Protein AF-A0A7J6APD3-F1 (afdb_monomer_lite)

Radius of gyration: 34.62 Å; chains: 1; bounding box: 86×40×89 Å

Secondary structure (DSSP, 8-state):
--HHHHHHHHHHHHHHHHHHHHHHHHHHHHTTS-----------------------------------------TT-HHHHHHHHHHTTT--HHHHHHHHHHHHHHHHHHHHHHHHHHHHHHTT-PBSEEEEEEEEGGGGTSS-----EEE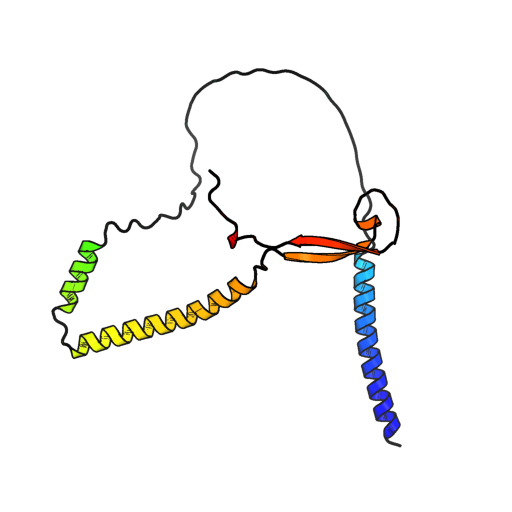EEEEESB--TT-----

Organism: Ameiurus melas (NCBI:txid219545)

pLDDT: mean 71.48, std 23.52, range [25.2, 98.0]

Sequence (167 aa):
MKLWKCVAIVLMLCGAALSVFLSRILLSYKAHVLPHFEQSSSLLTSSASASAASMSSNISSSGTRGKLRRVRSANGDNSAISDFMHLFQSFTEGELKQVIRTLVQRKARRDAKLGKRTKRAKKGTKPCSLTDKEVTVSQLGLGYVSDEVILFRYCSGKCVASRRNYD

Foldseek 3Di:
DCVVVVVVVVVVVVVVVVVVVVVVVVVVVVVVPDDDDDDDDDDDDDDDDDDDDDDDDDDDDDDDDDPPPPPPPPPPCPVVVVVVVVVCVPDDPVVVVVVVVVVVVVVVVVVVVVVVVVVVVVVPFDAWDKDWDWDAPVVVVPPDDGRDIDTDIDIDTDHPVPDDDDD

Structure (mmCIF, N/CA/C/O backbone):
data_AF-A0A7J6APD3-F1
#
_entry.id   AF-A0A7J6APD3-F1
#
loop_
_atom_site.group_PDB
_atom_site.id
_atom_site.type_symbol
_atom_site.label_atom_id
_atom_site.label_alt_id
_atom_site.label_comp_id
_atom_site.label_asym_id
_atom_site.label_entity_id
_atom_site.label_seq_id
_atom_site.pdbx_PDB_ins_code
_atom_site.Cartn_x
_atom_site.Cartn_y
_atom_site.Cartn_z
_atom_site.occupancy
_atom_site.B_iso_or_equiv
_atom_site.auth_seq_id
_atom_site.auth_comp_id
_atom_site.auth_asym_id
_atom_site.auth_atom_id
_atom_site.pdbx_PDB_model_num
ATOM 1 N N . MET A 1 1 ? -42.560 2.051 -34.860 1.00 57.78 1 MET A N 1
ATOM 2 C CA . MET A 1 1 ? -42.006 3.431 -34.852 1.00 57.78 1 MET A CA 1
ATOM 3 C C . MET A 1 1 ? -41.406 3.904 -33.509 1.00 57.78 1 MET A C 1
ATOM 5 O O . MET A 1 1 ? -41.067 5.074 -33.395 1.00 57.78 1 MET A O 1
ATOM 9 N N . LYS A 1 2 ? -41.223 3.048 -32.484 1.00 67.56 2 LYS A N 1
ATOM 10 C CA . LYS A 1 2 ? -40.736 3.483 -31.148 1.00 67.56 2 LYS A CA 1
ATOM 11 C C . LYS A 1 2 ? -39.320 2.999 -30.786 1.00 67.56 2 LYS A C 1
ATOM 13 O O . LYS A 1 2 ? -38.715 3.557 -29.882 1.00 67.56 2 LYS A O 1
ATOM 18 N N . LEU A 1 3 ? -38.770 2.035 -31.530 1.00 71.94 3 LEU A N 1
ATOM 19 C CA . LEU A 1 3 ? -37.450 1.441 -31.263 1.00 71.94 3 LEU A CA 1
ATOM 20 C C . LEU A 1 3 ? -36.288 2.399 -31.556 1.00 71.94 3 LEU A C 1
ATOM 22 O O . LEU A 1 3 ? -35.300 2.406 -30.828 1.00 71.94 3 LEU A O 1
ATOM 26 N N . TRP A 1 4 ? -36.425 3.268 -32.561 1.00 82.38 4 TRP A N 1
ATOM 27 C CA . TRP A 1 4 ? -35.337 4.177 -32.932 1.00 82.38 4 TRP A CA 1
ATOM 28 C C . TRP A 1 4 ? -35.067 5.255 -31.870 1.00 82.38 4 TRP A C 1
ATOM 30 O O . TRP A 1 4 ? -33.935 5.699 -31.717 1.00 82.38 4 TRP A O 1
ATOM 40 N N . LYS A 1 5 ? -36.075 5.598 -31.054 1.00 83.56 5 LYS A N 1
ATOM 41 C CA . LYS A 1 5 ? -35.917 6.503 -29.903 1.00 83.56 5 LYS A CA 1
ATOM 42 C C . LYS A 1 5 ? -35.054 5.873 -28.810 1.00 83.56 5 LYS A C 1
ATOM 44 O O . LYS A 1 5 ? -34.180 6.541 -28.271 1.00 83.56 5 LYS A O 1
ATOM 49 N N . CYS A 1 6 ? -35.247 4.584 -28.528 1.00 80.00 6 CYS A N 1
ATOM 50 C CA . CYS A 1 6 ? -34.413 3.852 -27.574 1.00 80.00 6 CYS A CA 1
ATOM 51 C C . CYS A 1 6 ? -32.964 3.756 -28.066 1.00 80.00 6 CYS A C 1
ATOM 53 O O . CYS A 1 6 ? -32.042 4.019 -27.302 1.00 80.00 6 CYS A O 1
ATOM 55 N N . VAL A 1 7 ? -32.767 3.464 -29.355 1.00 88.75 7 VAL A N 1
ATOM 56 C CA . VAL A 1 7 ? -31.429 3.412 -29.964 1.00 88.75 7 VAL A CA 1
ATOM 57 C C . VAL A 1 7 ? -30.742 4.782 -29.913 1.00 88.75 7 VAL A C 1
ATOM 59 O O . VAL A 1 7 ? -29.579 4.860 -29.530 1.00 88.75 7 VAL A O 1
ATOM 62 N N . ALA A 1 8 ? -31.461 5.871 -30.203 1.00 89.94 8 ALA A N 1
ATOM 63 C CA . ALA A 1 8 ? -30.913 7.225 -30.126 1.00 89.94 8 ALA A CA 1
ATOM 64 C C . ALA A 1 8 ? -30.489 7.614 -28.698 1.00 89.94 8 ALA A C 1
ATOM 66 O O . ALA A 1 8 ? -29.422 8.196 -28.512 1.00 89.94 8 ALA A O 1
ATOM 67 N N . ILE A 1 9 ? -31.280 7.251 -27.681 1.00 89.06 9 ILE A N 1
ATOM 68 C CA . ILE A 1 9 ? -30.955 7.529 -26.272 1.00 89.06 9 ILE A CA 1
ATOM 69 C C . ILE A 1 9 ? -29.708 6.748 -25.832 1.00 89.06 9 ILE A C 1
ATOM 71 O O . ILE A 1 9 ? -28.829 7.311 -25.182 1.00 89.06 9 ILE A O 1
ATOM 75 N N . VAL A 1 10 ? -29.597 5.472 -26.218 1.00 91.94 10 VAL A N 1
ATOM 76 C CA . VAL A 1 10 ? -28.434 4.635 -25.880 1.00 91.94 10 VAL A CA 1
ATOM 77 C C . VAL A 1 10 ? -27.166 5.140 -26.570 1.00 91.94 10 VAL A C 1
ATOM 79 O O . VAL A 1 10 ? -26.124 5.234 -25.924 1.00 91.94 10 VAL A O 1
ATOM 82 N N . LEU A 1 11 ? -27.244 5.527 -27.847 1.00 90.12 11 LEU A N 1
ATOM 83 C CA . LEU A 1 11 ? -26.103 6.093 -28.573 1.00 90.12 11 LEU A CA 1
ATOM 84 C C . LEU A 1 11 ? -25.654 7.436 -27.984 1.00 90.12 11 LEU A C 1
ATOM 86 O O . LEU A 1 11 ? -24.455 7.653 -27.831 1.00 90.12 11 LEU A O 1
ATOM 90 N N . MET A 1 12 ? -26.592 8.298 -27.582 1.00 93.62 12 MET A N 1
ATOM 91 C CA . MET A 1 12 ? -26.277 9.564 -26.909 1.00 93.62 12 MET A CA 1
ATOM 92 C C . MET A 1 12 ? -25.593 9.351 -25.551 1.00 93.62 12 MET A C 1
ATOM 94 O O . MET A 1 12 ? -24.587 9.998 -25.261 1.00 93.62 12 MET A O 1
ATOM 98 N N . LEU A 1 13 ? -26.087 8.414 -24.733 1.00 93.19 13 LEU A N 1
ATOM 99 C CA . LEU A 1 13 ? -25.477 8.068 -23.441 1.00 93.19 13 LEU A CA 1
ATOM 100 C C . LEU A 1 13 ? -24.081 7.455 -23.610 1.00 93.19 13 LEU A C 1
ATOM 102 O O . LEU A 1 13 ? -23.155 7.818 -22.884 1.00 93.19 13 LEU A O 1
ATOM 106 N N . CYS A 1 14 ? -23.918 6.562 -24.586 1.00 91.81 14 CYS A N 1
ATOM 107 C CA . CYS A 1 14 ? -22.633 5.947 -24.903 1.00 91.81 14 CYS A CA 1
ATOM 108 C C . CYS A 1 14 ? -21.621 6.994 -25.398 1.00 91.81 14 CYS A C 1
ATOM 110 O O . CYS A 1 14 ? -20.497 7.051 -24.903 1.00 91.81 14 CYS A O 1
ATOM 112 N N . GLY A 1 15 ? -22.040 7.892 -26.295 1.00 91.31 15 GLY A N 1
ATOM 113 C CA . GLY A 1 15 ? -21.208 8.988 -26.791 1.00 91.31 15 GLY A CA 1
ATOM 114 C C . GLY A 1 15 ? -20.752 9.943 -25.685 1.00 91.31 15 GLY A C 1
ATOM 115 O O . GLY A 1 15 ? -19.579 10.312 -25.643 1.00 91.31 15 GLY A O 1
ATOM 116 N N . ALA A 1 16 ? -21.635 10.292 -24.744 1.00 92.12 16 ALA A N 1
ATOM 117 C CA . ALA A 1 16 ? -21.286 11.132 -23.597 1.00 92.12 16 ALA A CA 1
ATOM 118 C C . ALA A 1 16 ? -20.312 10.439 -22.625 1.00 92.12 16 ALA A C 1
ATOM 120 O O . ALA A 1 16 ? -19.397 11.072 -22.100 1.00 92.12 16 ALA A O 1
ATOM 121 N N . ALA A 1 17 ? -20.466 9.133 -22.396 1.00 91.19 17 ALA A N 1
ATOM 122 C CA . ALA A 1 17 ? -19.538 8.376 -21.559 1.00 91.19 17 ALA A CA 1
ATOM 123 C C . ALA A 1 17 ? -18.145 8.283 -22.205 1.00 91.19 17 ALA A C 1
ATOM 125 O O . ALA A 1 17 ? -17.136 8.524 -21.540 1.00 91.19 17 ALA A O 1
ATOM 126 N N . LEU A 1 18 ? -18.091 7.998 -23.510 1.00 89.69 18 LEU A N 1
ATOM 127 C CA . LEU A 1 18 ? -16.847 7.921 -24.273 1.00 89.69 18 LEU A CA 1
ATOM 128 C C . LEU A 1 18 ? -16.153 9.282 -24.379 1.00 89.69 18 LEU A C 1
ATOM 130 O O . LEU A 1 18 ? -14.935 9.338 -24.239 1.00 89.69 18 LEU A O 1
ATOM 134 N N . SER A 1 19 ? -16.888 10.384 -24.550 1.00 86.75 19 SER A N 1
ATOM 135 C CA . SER A 1 19 ? -16.293 11.726 -24.602 1.00 86.75 19 SER A CA 1
ATOM 136 C C . SER A 1 19 ? -15.666 12.133 -23.267 1.00 86.75 19 SER A C 1
ATOM 138 O O . SER A 1 19 ? -14.574 12.703 -23.256 1.00 86.75 19 SER A O 1
ATOM 140 N N . VAL A 1 20 ? -16.283 11.780 -22.134 1.00 84.62 20 VAL A N 1
ATOM 141 C CA . VAL A 1 20 ? -15.702 11.997 -20.799 1.00 84.62 20 VAL A CA 1
ATOM 142 C C . VAL A 1 20 ? -14.476 11.110 -20.591 1.00 84.62 20 VAL A C 1
ATOM 144 O O . VAL A 1 20 ? -13.472 11.574 -20.047 1.00 84.62 20 VAL A O 1
ATOM 147 N N . PHE A 1 21 ? -14.531 9.854 -21.035 1.00 85.12 21 PHE A N 1
ATOM 148 C CA . PHE A 1 21 ? -13.414 8.918 -20.918 1.00 85.12 21 PHE A CA 1
ATOM 149 C C . PHE A 1 21 ? -12.210 9.384 -21.748 1.00 85.12 21 PHE A C 1
ATOM 151 O O . PHE A 1 21 ? -11.105 9.510 -21.221 1.00 85.12 21 PHE A O 1
ATOM 158 N N . LEU A 1 22 ? -12.444 9.758 -23.009 1.00 81.94 22 LEU A N 1
ATOM 159 C CA . LEU A 1 22 ? -11.433 10.321 -23.899 1.00 81.94 22 LEU A CA 1
ATOM 160 C C . LEU A 1 22 ? -10.905 11.652 -23.372 1.00 81.94 22 LEU A C 1
ATOM 162 O O . LEU A 1 22 ? -9.698 11.826 -23.350 1.00 81.94 22 LEU A O 1
ATOM 166 N N . SER A 1 23 ? -11.748 12.551 -22.855 1.00 80.56 23 SER A N 1
ATOM 167 C CA . SER A 1 23 ? -11.284 13.816 -22.261 1.00 80.56 23 SER A CA 1
ATOM 168 C C . SER A 1 23 ? -10.386 13.598 -21.044 1.00 80.56 23 SER A C 1
ATOM 170 O O . SER A 1 23 ? -9.459 14.372 -20.827 1.00 80.56 23 SER A O 1
ATOM 172 N N . ARG A 1 24 ? -10.614 12.546 -20.247 1.00 75.12 24 ARG A N 1
ATOM 173 C CA . ARG A 1 24 ? -9.740 12.205 -19.112 1.00 75.12 24 ARG A CA 1
ATOM 174 C C . ARG A 1 24 ? -8.409 11.618 -19.562 1.00 75.12 24 ARG A C 1
ATOM 176 O O . ARG A 1 24 ? -7.383 12.000 -19.013 1.00 75.12 24 ARG A O 1
ATOM 183 N N . ILE A 1 25 ? -8.416 10.752 -20.573 1.00 76.25 25 ILE A N 1
ATOM 184 C CA . ILE A 1 25 ? -7.185 10.234 -21.188 1.00 76.25 25 ILE A CA 1
ATOM 185 C C . ILE A 1 25 ? -6.407 11.386 -21.845 1.00 76.25 25 ILE A C 1
ATOM 187 O O . ILE A 1 25 ? -5.194 11.488 -21.668 1.00 76.25 25 ILE A O 1
ATOM 191 N N . LEU A 1 26 ? -7.114 12.303 -22.517 1.00 66.25 26 LEU A N 1
ATOM 192 C CA . LEU A 1 26 ? -6.565 13.494 -23.165 1.00 66.25 26 LEU A CA 1
ATOM 193 C C . LEU A 1 26 ? -6.026 14.500 -22.094 1.00 66.25 26 LEU A C 1
ATOM 195 O O . LEU A 1 26 ? -4.978 15.124 -22.215 1.00 66.25 26 LEU A O 1
ATOM 199 N N . LEU A 1 27 ? -6.650 14.631 -20.929 1.00 57.25 27 LEU A N 1
ATOM 200 C CA . LEU A 1 27 ? -6.056 15.454 -19.867 1.00 57.25 27 LEU A CA 1
ATOM 201 C C . LEU A 1 27 ? -4.825 14.777 -19.227 1.00 57.25 27 LEU A C 1
ATOM 203 O O . LEU A 1 27 ? -3.873 15.459 -18.848 1.00 57.25 27 LEU A O 1
ATOM 207 N N . SER A 1 28 ? -4.809 13.441 -19.166 1.00 55.94 28 SER A N 1
ATOM 208 C CA . SER A 1 28 ? -3.683 12.658 -18.647 1.00 55.94 28 SER A CA 1
ATOM 209 C C . SER A 1 28 ? -2.459 12.643 -19.568 1.00 55.94 28 SER A C 1
ATOM 211 O O . SER A 1 28 ? -1.357 12.791 -19.049 1.00 55.94 28 SER A O 1
ATOM 213 N N . TYR A 1 29 ? -2.591 12.531 -20.900 1.00 53.09 29 TYR A N 1
ATOM 214 C CA . TYR A 1 29 ? -1.403 12.607 -21.781 1.00 53.09 29 TYR A CA 1
ATOM 215 C C . TYR A 1 29 ? -0.790 14.014 -21.794 1.00 53.09 29 TYR A C 1
ATOM 217 O O . TYR A 1 29 ? 0.430 14.145 -21.855 1.00 53.09 29 TYR A O 1
ATOM 225 N N . LYS A 1 30 ? -1.603 15.076 -21.669 1.00 47.28 30 LYS A N 1
ATOM 226 C CA . LYS A 1 30 ? -1.106 16.461 -21.671 1.00 47.28 30 LYS A CA 1
ATOM 227 C C . LYS A 1 30 ? -0.348 16.821 -20.385 1.00 47.28 30 LYS A C 1
ATOM 229 O O . LYS A 1 30 ? 0.511 17.693 -20.416 1.00 47.28 30 LYS A O 1
ATOM 234 N N . ALA A 1 31 ? -0.604 16.111 -19.283 1.00 48.03 31 ALA A N 1
ATOM 235 C CA . ALA A 1 31 ? 0.184 16.208 -18.052 1.00 48.03 31 ALA A CA 1
ATOM 236 C C . ALA A 1 31 ? 1.539 15.470 -18.124 1.00 48.03 31 ALA A C 1
ATOM 238 O O . ALA A 1 31 ? 2.387 15.682 -17.262 1.00 48.03 31 ALA A O 1
ATOM 239 N N . HIS A 1 32 ? 1.760 14.630 -19.143 1.00 44.44 32 HIS A N 1
ATOM 240 C CA . HIS A 1 32 ? 3.011 13.893 -19.349 1.00 44.44 32 HIS A CA 1
ATOM 241 C C . HIS A 1 32 ? 3.960 14.535 -20.380 1.00 44.44 32 HIS A C 1
ATOM 243 O O . HIS A 1 32 ? 5.055 14.017 -20.581 1.00 44.44 32 HIS A O 1
ATOM 249 N N . VAL A 1 33 ? 3.600 15.678 -20.983 1.00 41.25 33 VAL A N 1
ATOM 250 C CA . VAL A 1 33 ? 4.459 16.429 -21.921 1.00 41.25 33 VAL A CA 1
ATOM 251 C C . VAL A 1 33 ? 4.686 17.859 -21.416 1.00 41.25 33 VAL A C 1
ATOM 253 O O . VAL A 1 33 ? 4.187 18.823 -21.985 1.00 41.25 33 VAL A O 1
ATOM 256 N N . LEU A 1 34 ? 5.419 17.991 -20.308 1.00 41.62 34 LEU A N 1
ATOM 257 C CA . LEU A 1 34 ? 6.341 19.106 -20.051 1.00 41.62 34 LEU A CA 1
ATOM 258 C C . LEU A 1 34 ? 7.237 18.709 -18.868 1.00 41.62 34 LEU A C 1
ATOM 260 O O . LEU A 1 34 ? 6.745 18.568 -17.746 1.00 41.62 34 LEU A O 1
ATOM 264 N N . PRO A 1 35 ? 8.532 18.463 -19.106 1.00 42.84 35 PRO A N 1
ATOM 265 C CA . PRO A 1 35 ? 9.495 19.420 -18.561 1.00 42.84 35 PRO A CA 1
ATOM 266 C C . PRO A 1 35 ? 10.759 19.539 -19.425 1.00 42.84 35 PRO A C 1
ATOM 268 O O . PRO A 1 35 ? 11.442 18.544 -19.643 1.00 42.84 35 PRO A O 1
ATOM 271 N N . HIS A 1 36 ? 11.141 20.749 -19.840 1.00 30.78 36 HIS A N 1
ATOM 272 C CA . HIS A 1 36 ? 12.562 21.051 -20.032 1.00 30.78 36 HIS A CA 1
ATOM 273 C C . HIS A 1 36 ? 12.850 22.556 -20.114 1.00 30.78 36 HIS A C 1
ATOM 275 O O . HIS A 1 36 ? 12.102 23.285 -20.759 1.00 30.78 36 HIS A O 1
ATOM 281 N N . PHE A 1 37 ? 14.003 22.923 -19.539 1.00 28.80 37 PHE A N 1
ATOM 282 C CA . PHE A 1 37 ? 14.739 24.195 -19.619 1.00 28.80 37 PHE A CA 1
ATOM 283 C C . PHE A 1 37 ? 14.211 25.359 -18.766 1.00 28.80 37 PHE A C 1
ATOM 285 O O . PHE A 1 37 ? 13.049 25.728 -18.834 1.00 28.80 37 PHE A O 1
ATOM 292 N N . GLU A 1 38 ? 15.010 25.924 -17.858 1.00 25.20 38 GLU A N 1
ATOM 293 C CA . GLU A 1 38 ? 16.311 26.554 -18.140 1.00 25.20 38 GLU A CA 1
ATOM 294 C C . GLU A 1 38 ? 17.396 26.309 -17.072 1.00 25.20 38 GLU A C 1
ATOM 296 O O . GLU A 1 38 ? 17.124 26.051 -15.898 1.00 25.20 38 GLU A O 1
ATOM 301 N N . GLN A 1 39 ? 18.643 26.404 -17.531 1.00 32.28 39 GLN A N 1
ATOM 302 C CA . GLN A 1 39 ? 19.901 26.009 -16.906 1.00 32.28 39 GLN A CA 1
ATOM 303 C C . GLN A 1 39 ? 20.825 27.229 -16.797 1.00 32.28 39 GLN A C 1
ATOM 305 O O . GLN A 1 39 ? 20.907 28.018 -17.727 1.00 32.28 39 GLN A O 1
ATOM 310 N N . SER A 1 40 ? 21.598 27.341 -15.712 1.00 28.00 40 SER A N 1
ATOM 311 C CA . SER A 1 40 ? 22.915 28.016 -15.683 1.00 28.00 40 SER A CA 1
ATOM 312 C C . SER A 1 40 ? 23.656 27.564 -14.406 1.00 28.00 40 SER A C 1
ATOM 314 O O . SER A 1 40 ? 23.161 27.815 -13.312 1.00 28.00 40 SER A O 1
ATOM 316 N N . SER A 1 41 ? 24.640 26.644 -14.434 1.00 32.00 41 SER A N 1
ATOM 317 C CA . SER A 1 41 ? 26.102 26.842 -14.654 1.00 32.00 41 SER A CA 1
ATOM 318 C C . SER A 1 41 ? 26.670 28.031 -13.856 1.00 32.00 41 SER A C 1
ATOM 320 O O . SER A 1 41 ? 26.126 29.118 -13.959 1.00 32.00 41 SER A O 1
ATOM 322 N N . SER A 1 42 ? 27.726 27.951 -13.035 1.00 29.69 42 SER A N 1
ATOM 323 C CA . SER A 1 42 ? 29.040 27.296 -13.197 1.00 29.69 42 SER A CA 1
ATOM 324 C C . SER A 1 42 ? 29.894 27.524 -11.916 1.00 29.69 42 SER A C 1
ATOM 326 O O . SER A 1 42 ? 29.829 28.610 -11.356 1.00 29.69 42 SER A O 1
ATOM 328 N N . LEU A 1 43 ? 30.600 26.516 -11.377 1.00 30.92 43 LEU A N 1
ATOM 329 C CA . LEU A 1 43 ? 32.073 26.305 -11.420 1.00 30.92 43 LEU A CA 1
ATOM 330 C C . LEU A 1 43 ? 32.934 26.845 -10.236 1.00 30.92 43 LEU A C 1
ATOM 332 O O . LEU A 1 43 ? 32.859 28.012 -9.879 1.00 30.92 43 LEU A O 1
ATOM 336 N N . LEU A 1 44 ? 33.859 25.961 -9.800 1.00 31.88 44 LEU A N 1
ATOM 337 C CA . LEU A 1 44 ? 35.239 26.176 -9.292 1.00 31.88 44 LEU A CA 1
ATOM 338 C C . LEU A 1 44 ? 35.492 26.576 -7.811 1.00 31.88 44 LEU A C 1
ATOM 340 O O . LEU A 1 44 ? 35.240 27.703 -7.405 1.00 31.88 44 LEU A O 1
ATOM 344 N N . THR A 1 45 ? 36.196 25.709 -7.053 1.00 25.53 45 THR A N 1
ATOM 345 C CA . THR A 1 45 ? 37.640 25.839 -6.665 1.00 25.53 45 THR A CA 1
ATOM 346 C C . THR A 1 45 ? 37.977 25.207 -5.290 1.00 25.53 45 THR A C 1
ATOM 348 O O . THR A 1 45 ? 37.490 25.635 -4.254 1.00 25.53 45 THR A O 1
ATOM 351 N N . SER A 1 46 ? 38.838 24.185 -5.342 1.00 30.50 46 SER A N 1
ATOM 352 C CA . SER A 1 46 ? 39.998 23.795 -4.506 1.00 30.50 46 SER A CA 1
ATOM 353 C C . SER A 1 46 ? 40.109 23.993 -2.974 1.00 30.50 46 SER A C 1
ATOM 355 O O . SER A 1 46 ? 39.993 25.085 -2.435 1.00 30.50 46 SER A O 1
ATOM 357 N N . SER A 1 47 ? 40.684 22.934 -2.375 1.00 30.70 47 SER A N 1
ATOM 358 C CA . SER A 1 47 ? 41.839 22.902 -1.443 1.00 30.70 47 SER A CA 1
ATOM 359 C C . SER A 1 47 ? 41.648 22.791 0.086 1.00 30.70 47 SER A C 1
ATOM 361 O O . SER A 1 47 ? 41.288 23.730 0.776 1.00 30.70 47 SER A O 1
ATOM 363 N N . ALA A 1 48 ? 42.043 21.602 0.564 1.00 31.48 48 ALA A N 1
ATOM 364 C CA . ALA A 1 48 ? 43.074 21.314 1.571 1.00 31.48 48 ALA A CA 1
ATOM 365 C C . ALA A 1 48 ? 42.913 21.672 3.069 1.00 31.48 48 ALA A C 1
ATOM 367 O O . ALA A 1 48 ? 42.778 22.817 3.478 1.00 31.48 48 ALA A O 1
ATOM 368 N N . SER A 1 49 ? 43.258 20.638 3.849 1.00 31.53 49 SER A N 1
ATOM 369 C CA . SER A 1 49 ? 44.026 20.625 5.105 1.00 31.53 49 SER A CA 1
ATOM 370 C C . SER A 1 49 ? 43.294 20.630 6.452 1.00 31.53 49 SER A C 1
ATOM 372 O O . SER A 1 49 ? 42.325 21.333 6.706 1.00 31.53 49 SER A O 1
ATOM 374 N N . ALA A 1 50 ? 43.817 19.742 7.297 1.00 35.41 50 ALA A N 1
ATOM 375 C CA . ALA A 1 50 ? 43.396 19.400 8.639 1.00 35.41 50 ALA A CA 1
ATOM 376 C C . ALA A 1 50 ? 43.677 20.508 9.658 1.00 35.41 50 ALA A C 1
ATOM 378 O O . ALA A 1 50 ? 44.670 21.225 9.555 1.00 35.41 50 ALA A O 1
ATOM 379 N N . SER A 1 51 ? 42.888 20.543 10.731 1.00 35.16 51 SER A N 1
ATOM 380 C CA . SER A 1 51 ? 43.401 20.824 12.078 1.00 35.16 51 SER A CA 1
ATOM 381 C C . SER A 1 51 ? 42.356 20.433 13.120 1.00 35.16 51 SER A C 1
ATOM 383 O O . SER A 1 51 ? 41.228 20.919 13.129 1.00 35.16 51 SER A O 1
ATOM 385 N N . ALA A 1 52 ? 42.753 19.523 14.004 1.00 37.56 52 ALA A N 1
ATOM 386 C CA . ALA A 1 52 ? 42.105 19.330 15.285 1.00 37.56 52 ALA A CA 1
ATOM 387 C C . ALA A 1 52 ? 42.511 20.488 16.208 1.00 37.56 52 ALA A C 1
ATOM 389 O O . ALA A 1 52 ? 43.700 20.757 16.360 1.00 37.56 52 ALA A O 1
ATOM 390 N N . ALA A 1 53 ? 41.539 21.139 16.842 1.00 33.03 53 ALA A N 1
ATOM 391 C CA . ALA A 1 53 ? 41.761 21.942 18.038 1.00 33.03 53 ALA A CA 1
ATOM 392 C C . ALA A 1 53 ? 40.481 21.954 18.882 1.00 33.03 53 ALA A C 1
ATOM 394 O O . ALA A 1 53 ? 39.434 22.457 18.484 1.00 33.03 53 ALA A O 1
ATOM 395 N N . SER A 1 54 ? 40.585 21.344 20.054 1.00 32.06 54 SER A N 1
ATOM 396 C CA . SER A 1 54 ? 39.644 21.399 21.165 1.00 32.06 54 SER A CA 1
ATOM 397 C C . SER A 1 54 ? 39.637 22.784 21.815 1.00 32.06 54 SER A C 1
ATOM 399 O O . SER A 1 54 ? 40.707 23.251 22.194 1.00 32.06 54 SER A O 1
ATOM 401 N N . MET A 1 55 ? 38.465 23.371 22.075 1.00 30.75 55 MET A N 1
ATOM 402 C CA . MET A 1 55 ? 38.281 24.314 23.188 1.00 30.75 55 MET A CA 1
ATOM 403 C C . MET A 1 55 ? 36.877 24.185 23.786 1.00 30.75 55 MET A C 1
ATOM 405 O O . MET A 1 55 ? 35.870 24.124 23.082 1.00 30.75 55 MET A O 1
ATOM 409 N N . SER A 1 56 ? 36.849 24.117 25.113 1.00 28.97 56 SER A N 1
ATOM 410 C CA . SER A 1 56 ? 35.672 23.968 25.961 1.00 28.97 56 SER A CA 1
ATOM 411 C C . SER A 1 56 ? 34.975 25.305 26.249 1.00 28.97 56 SER A C 1
ATOM 413 O O . SER A 1 56 ? 35.627 26.334 26.383 1.00 28.97 56 SER A O 1
ATOM 415 N N . SER A 1 57 ? 33.653 25.206 26.451 1.00 29.92 57 SER A N 1
ATOM 416 C CA . SER A 1 57 ? 32.760 26.028 27.298 1.00 29.92 57 SER A CA 1
ATOM 417 C C . SER A 1 57 ? 32.693 27.555 27.111 1.00 29.92 57 SER A C 1
ATOM 419 O O . SER A 1 57 ? 33.595 28.273 27.524 1.00 29.92 57 SER A O 1
ATOM 421 N N . ASN A 1 58 ? 31.508 28.072 26.752 1.00 30.67 58 ASN A N 1
ATOM 422 C CA . ASN A 1 58 ? 30.616 28.651 27.769 1.00 30.67 58 ASN A CA 1
ATOM 423 C C . ASN A 1 58 ? 29.182 28.915 27.280 1.00 30.67 58 ASN A C 1
ATOM 425 O O . ASN A 1 58 ? 28.906 29.171 26.113 1.00 30.67 58 ASN A O 1
ATOM 429 N N . ILE A 1 59 ? 28.276 28.805 28.248 1.00 31.98 59 ILE A N 1
ATOM 430 C CA . ILE A 1 59 ? 26.820 28.926 28.182 1.00 31.98 59 ILE A CA 1
ATOM 431 C C . ILE A 1 59 ? 26.415 30.391 27.989 1.00 31.98 59 ILE A C 1
ATOM 433 O O . ILE A 1 59 ? 26.914 31.246 28.716 1.00 31.98 59 ILE A O 1
ATOM 437 N N . SER A 1 60 ? 25.452 30.653 27.095 1.00 31.69 60 SER A N 1
ATOM 438 C CA . SER A 1 60 ? 24.226 31.445 27.349 1.00 31.69 60 SER A CA 1
ATOM 439 C C . SER A 1 60 ? 23.560 31.863 26.036 1.00 31.69 60 SER A C 1
ATOM 441 O O . SER A 1 60 ? 24.080 32.703 25.313 1.00 31.69 60 SER A O 1
ATOM 443 N N . SER A 1 61 ? 22.364 31.347 25.751 1.00 33.66 61 SER A N 1
ATOM 444 C CA . SER A 1 61 ? 21.319 32.139 25.085 1.00 33.66 61 SER A CA 1
ATOM 445 C C . SER A 1 61 ? 19.970 31.417 25.109 1.00 33.66 61 SER A C 1
ATOM 447 O O . SER A 1 61 ? 19.762 30.369 24.512 1.00 33.66 61 SER A O 1
ATOM 449 N N . SER A 1 62 ? 19.048 32.039 25.842 1.00 35.12 62 SER A N 1
ATOM 450 C CA . SER A 1 62 ? 17.718 32.401 25.355 1.00 35.12 62 SER A CA 1
ATOM 451 C C . SER A 1 62 ? 16.864 31.309 24.688 1.00 35.12 62 SER A C 1
ATOM 453 O O . SER A 1 62 ? 16.879 31.095 23.481 1.00 35.12 62 SER A O 1
ATOM 455 N N . GLY A 1 63 ? 16.006 30.703 25.511 1.00 45.12 63 GLY A N 1
ATOM 456 C CA . GLY A 1 63 ? 14.563 30.683 25.273 1.00 45.12 63 GLY A CA 1
ATOM 457 C C . GLY A 1 63 ? 14.063 30.284 23.885 1.00 45.12 63 GLY A C 1
ATOM 458 O O . GLY A 1 63 ? 13.672 31.133 23.094 1.00 45.12 63 GLY A O 1
ATOM 459 N N . THR A 1 64 ? 13.828 28.989 23.683 1.00 39.53 64 THR A N 1
ATOM 460 C CA . THR A 1 64 ? 12.701 28.555 22.849 1.00 39.53 64 THR A CA 1
ATOM 461 C C . THR A 1 64 ? 11.863 27.540 23.614 1.00 39.53 64 THR A C 1
ATOM 463 O O . THR A 1 64 ? 12.330 26.510 24.097 1.00 39.53 64 THR A O 1
ATOM 466 N N . ARG A 1 65 ? 10.589 27.900 23.795 1.00 49.50 65 ARG A N 1
ATOM 467 C CA . ARG A 1 65 ? 9.526 27.118 24.432 1.00 49.50 65 ARG A CA 1
ATOM 468 C C . ARG A 1 65 ? 9.310 25.798 23.682 1.00 49.50 65 ARG A C 1
ATOM 470 O O . ARG A 1 65 ? 8.373 25.658 22.901 1.00 49.50 65 ARG A O 1
ATOM 477 N N . GLY A 1 66 ? 10.133 24.799 23.968 1.00 43.56 66 GLY A N 1
ATOM 478 C CA . GLY A 1 66 ? 9.809 23.410 23.689 1.00 43.56 66 GLY A CA 1
ATOM 479 C C . GLY A 1 66 ? 8.731 22.958 24.669 1.00 43.56 66 GLY A C 1
ATOM 480 O O . GLY A 1 66 ? 8.997 22.808 25.860 1.00 43.56 66 GLY A O 1
ATOM 481 N N . LYS A 1 67 ? 7.500 22.737 24.191 1.00 53.91 67 LYS A N 1
ATOM 482 C CA . LYS A 1 67 ? 6.478 21.961 24.917 1.00 53.91 67 LYS A CA 1
ATOM 483 C C . LYS A 1 67 ? 6.981 20.519 25.060 1.00 53.91 67 LYS A C 1
ATOM 485 O O . LYS A 1 67 ? 6.549 19.620 24.342 1.00 53.91 67 LYS A O 1
ATOM 490 N N . LEU A 1 68 ? 7.893 20.294 26.000 1.00 48.88 68 LEU A N 1
ATOM 491 C CA . LEU A 1 68 ? 8.138 18.974 26.554 1.00 48.88 68 LEU A CA 1
ATOM 492 C C . LEU A 1 68 ? 6.797 18.499 27.109 1.00 48.88 68 LEU A C 1
ATOM 494 O O . LEU A 1 68 ? 6.182 19.162 27.950 1.00 48.88 68 LEU A O 1
ATOM 498 N N . ARG A 1 69 ? 6.293 17.378 26.583 1.00 55.34 69 ARG A N 1
ATOM 499 C CA . ARG A 1 69 ? 5.167 16.680 27.200 1.00 55.34 69 ARG A CA 1
ATOM 500 C C . ARG A 1 69 ? 5.605 16.346 28.616 1.00 55.34 69 ARG A C 1
ATOM 502 O O . ARG A 1 69 ? 6.392 15.429 28.816 1.00 55.34 69 ARG A O 1
ATOM 509 N N . ARG A 1 70 ? 5.099 17.10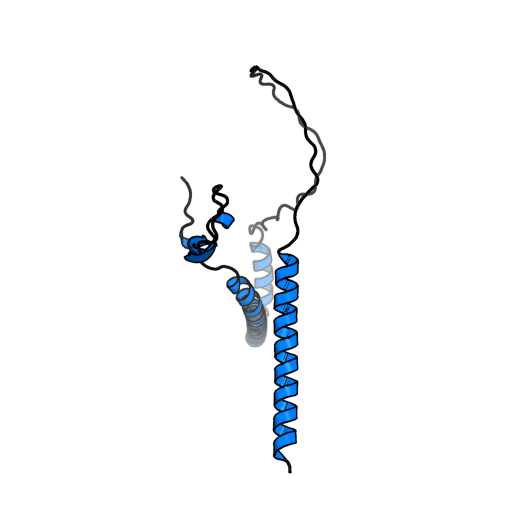9 29.581 1.00 46.56 70 ARG A N 1
ATOM 510 C CA . ARG A 1 70 ? 5.166 16.769 30.995 1.00 46.56 70 ARG A CA 1
ATOM 511 C C . ARG A 1 70 ? 4.513 15.398 31.138 1.00 46.56 70 ARG A C 1
ATOM 513 O O . ARG A 1 70 ? 3.290 15.284 31.062 1.00 46.56 70 ARG A O 1
ATOM 520 N N . VAL A 1 71 ? 5.339 14.364 31.269 1.00 56.00 71 VAL A N 1
ATOM 521 C CA . VAL A 1 71 ? 4.908 13.063 31.771 1.00 56.00 71 VAL A CA 1
ATOM 522 C C . VAL A 1 71 ? 4.315 13.358 33.140 1.00 56.00 71 VAL A C 1
ATOM 524 O O . VAL A 1 71 ? 4.977 13.929 34.007 1.00 56.00 71 VAL A O 1
ATOM 527 N N . ARG A 1 72 ? 3.014 13.112 33.283 1.00 58.06 72 ARG A N 1
ATOM 528 C CA . ARG A 1 72 ? 2.320 13.305 34.549 1.00 58.06 72 ARG A CA 1
ATOM 529 C C . ARG A 1 72 ? 2.891 12.249 35.495 1.00 58.06 72 ARG A C 1
ATOM 531 O O . ARG A 1 72 ? 2.619 11.070 35.310 1.00 58.06 72 ARG A O 1
ATOM 538 N N . SER A 1 73 ? 3.764 12.672 36.407 1.00 48.00 73 SER A N 1
ATOM 539 C CA . SER A 1 73 ? 4.228 11.835 37.513 1.00 48.00 73 SER A CA 1
ATOM 540 C C . SER A 1 73 ? 3.000 11.358 38.291 1.00 48.00 73 SER A C 1
ATOM 542 O O . SER A 1 73 ? 2.158 12.182 38.644 1.00 48.00 73 SER A O 1
ATOM 544 N N . ALA A 1 74 ? 2.883 10.047 38.498 1.00 55.50 74 ALA A N 1
ATOM 545 C CA . ALA A 1 74 ? 1.791 9.399 39.230 1.00 55.50 74 ALA A CA 1
ATOM 546 C C . ALA A 1 74 ? 2.097 9.269 40.737 1.00 55.50 74 ALA A C 1
ATOM 548 O O . ALA A 1 74 ? 1.567 8.395 41.411 1.00 55.50 74 ALA A O 1
ATOM 549 N N . ASN A 1 75 ? 2.982 10.114 41.279 1.00 55.50 75 ASN A N 1
ATOM 550 C CA . ASN A 1 75 ? 3.415 10.017 42.678 1.00 55.50 75 ASN A CA 1
ATOM 551 C C . ASN A 1 75 ? 2.609 10.913 43.640 1.00 55.50 75 ASN A C 1
ATOM 553 O O . ASN A 1 75 ? 3.088 11.220 44.726 1.00 55.50 75 ASN A O 1
ATOM 557 N N . GLY A 1 76 ? 1.400 11.347 43.265 1.00 57.25 76 GLY A N 1
ATOM 558 C CA . GLY A 1 76 ? 0.573 12.263 44.066 1.00 57.25 76 GLY A CA 1
ATOM 559 C C . GLY A 1 76 ? -0.864 11.795 44.299 1.00 57.25 76 GLY A C 1
ATOM 560 O O . GLY A 1 76 ? -1.722 12.624 44.582 1.00 57.25 76 GLY A O 1
ATOM 561 N N . ASP A 1 77 ? -1.146 10.500 44.145 1.00 58.62 77 ASP A N 1
ATOM 562 C CA . ASP A 1 77 ? -2.527 10.030 43.965 1.00 58.62 77 ASP A CA 1
ATOM 563 C C . ASP A 1 77 ? -3.138 9.419 45.243 1.00 58.62 77 ASP A C 1
ATOM 565 O O . ASP A 1 77 ? -4.339 9.167 45.300 1.00 58.62 77 ASP A O 1
ATOM 569 N N . ASN A 1 78 ? -2.351 9.240 46.309 1.00 63.28 78 ASN A N 1
ATOM 570 C CA . ASN A 1 78 ? -2.810 8.537 47.513 1.00 63.28 78 ASN A CA 1
ATOM 571 C C . ASN A 1 78 ? -3.740 9.391 48.395 1.00 63.28 78 ASN A C 1
ATOM 573 O O . ASN A 1 78 ? -4.680 8.853 48.975 1.00 63.28 78 ASN A O 1
ATOM 577 N N . SER A 1 79 ? -3.524 10.712 48.478 1.00 72.25 79 SER A N 1
ATOM 578 C CA . SER A 1 79 ? -4.393 11.607 49.262 1.00 72.25 79 SER A CA 1
ATOM 579 C C . SER A 1 79 ? -5.741 11.826 48.577 1.00 72.25 79 SER A C 1
ATOM 581 O O . SER A 1 79 ? -6.778 11.631 49.194 1.00 72.25 79 SER A O 1
ATOM 583 N N . ALA A 1 80 ? -5.743 12.110 47.272 1.00 77.00 80 ALA A N 1
ATOM 584 C CA . ALA A 1 80 ? -6.971 12.351 46.516 1.00 77.00 80 ALA A CA 1
ATOM 585 C C . ALA A 1 80 ? -7.870 11.106 46.420 1.00 77.00 80 ALA A C 1
ATOM 587 O O . ALA A 1 80 ? -9.095 11.224 46.439 1.00 77.00 80 ALA A O 1
ATOM 588 N N . ILE A 1 81 ? -7.276 9.910 46.319 1.00 78.44 81 ILE A N 1
ATOM 589 C CA . ILE A 1 81 ? -8.033 8.653 46.361 1.00 78.44 81 ILE A CA 1
ATOM 590 C C . ILE A 1 81 ? -8.586 8.423 47.771 1.00 78.44 81 ILE A C 1
ATOM 592 O O . ILE A 1 81 ? -9.743 8.038 47.892 1.00 78.44 81 ILE A O 1
ATOM 596 N N . SER A 1 82 ? -7.814 8.705 48.825 1.00 78.56 82 SER A N 1
ATOM 597 C CA . SER A 1 82 ? -8.282 8.597 50.213 1.00 78.56 82 SER A CA 1
ATOM 598 C C . SER A 1 82 ? -9.450 9.549 50.514 1.00 78.56 82 SER A C 1
ATOM 600 O O . SER A 1 82 ? -10.469 9.118 51.050 1.00 78.56 82 SER A O 1
ATOM 602 N N . ASP A 1 83 ? -9.353 10.814 50.098 1.00 81.38 83 ASP A N 1
ATOM 603 C CA . ASP A 1 83 ? -10.415 11.819 50.257 1.00 81.38 83 ASP A CA 1
ATOM 604 C C . ASP A 1 83 ? -11.687 11.414 49.500 1.00 81.38 83 ASP A C 1
ATOM 606 O O . ASP A 1 83 ? -12.808 11.548 49.994 1.00 81.38 83 ASP A O 1
ATOM 610 N N . PHE A 1 84 ? -11.517 10.851 48.301 1.00 79.44 84 PHE A N 1
ATOM 611 C CA . PHE A 1 84 ? -12.614 10.312 47.507 1.00 79.44 84 PHE A CA 1
ATOM 612 C C . PHE A 1 84 ? -13.257 9.096 48.180 1.00 79.44 84 PHE A C 1
ATOM 614 O O . PHE A 1 84 ? -14.480 9.015 48.223 1.00 79.44 84 PHE A O 1
ATOM 621 N N . MET A 1 85 ? -12.463 8.184 48.751 1.00 81.38 85 MET A N 1
ATOM 622 C CA . MET A 1 85 ? -12.955 7.014 49.488 1.00 81.38 85 MET A CA 1
ATOM 623 C C . MET A 1 85 ? -13.775 7.405 50.721 1.00 81.38 85 MET A C 1
ATOM 625 O O . MET A 1 85 ? -14.790 6.766 50.995 1.00 81.38 85 MET A O 1
ATOM 629 N N . HIS A 1 86 ? -13.392 8.474 51.425 1.00 80.31 86 HIS A N 1
ATOM 630 C CA . HIS A 1 86 ? -14.154 8.994 52.564 1.00 80.31 86 HIS A CA 1
ATOM 631 C C . HIS A 1 86 ? -15.534 9.525 52.145 1.00 80.31 86 HIS A C 1
ATOM 633 O O . HIS A 1 86 ? -16.508 9.402 52.884 1.00 80.31 86 HIS A O 1
ATOM 639 N N . LEU A 1 87 ? -15.657 10.045 50.921 1.00 80.50 87 LEU A N 1
ATOM 640 C CA . LEU A 1 87 ? -16.927 10.528 50.387 1.00 80.50 87 LEU A CA 1
ATOM 641 C C . LEU A 1 87 ? -17.942 9.400 50.146 1.00 80.50 87 LEU A C 1
ATOM 643 O O . LEU A 1 87 ? -19.133 9.673 50.173 1.00 80.50 87 LEU A O 1
ATOM 647 N N . PHE A 1 88 ? -17.503 8.150 49.946 1.00 76.38 88 PHE A N 1
ATOM 648 C CA . PHE A 1 88 ? -18.398 6.995 49.758 1.00 76.38 88 PHE A CA 1
ATOM 649 C C . PHE A 1 88 ? -18.855 6.339 51.057 1.00 76.38 88 PHE A C 1
ATOM 651 O O . PHE A 1 88 ? -19.750 5.499 51.011 1.00 76.38 88 PHE A O 1
ATOM 658 N N . GLN A 1 89 ? -18.285 6.709 52.207 1.00 78.81 89 GLN A N 1
ATOM 659 C CA . GLN A 1 89 ? -18.662 6.116 53.494 1.00 78.81 89 GLN A CA 1
ATOM 660 C C . GLN A 1 89 ? -20.095 6.471 53.912 1.00 78.81 89 GLN A C 1
ATOM 662 O O . GLN A 1 89 ? -20.719 5.714 54.648 1.00 78.81 89 GLN A O 1
ATOM 667 N N . SER A 1 90 ? -20.631 7.592 53.424 1.00 75.25 90 SER A N 1
ATOM 668 C CA . SER A 1 90 ? -21.996 8.045 53.710 1.00 75.25 90 SER A CA 1
ATOM 669 C C . SER A 1 90 ? -23.040 7.581 52.690 1.00 75.25 90 SER A C 1
ATOM 671 O O . SER A 1 90 ? -24.227 7.833 52.891 1.00 75.25 90 SER A O 1
ATOM 673 N N . PHE A 1 91 ? -22.635 6.925 51.599 1.00 81.81 91 PHE A N 1
ATOM 674 C CA . PHE A 1 91 ? -23.566 6.527 50.545 1.00 81.81 91 PHE A CA 1
ATOM 675 C C . PHE A 1 91 ? -24.317 5.259 50.937 1.00 81.81 91 PHE A C 1
ATOM 677 O O . PHE A 1 91 ? -23.723 4.240 51.294 1.00 81.81 91 PHE A O 1
ATOM 684 N N . THR A 1 92 ? -25.637 5.292 50.788 1.00 87.56 92 THR A N 1
ATOM 685 C CA . THR A 1 92 ? -26.448 4.078 50.892 1.00 87.56 92 THR A CA 1
ATOM 686 C C . THR A 1 92 ? -26.148 3.139 49.714 1.00 87.56 92 THR A C 1
ATOM 688 O O . THR A 1 92 ? -25.740 3.572 48.630 1.00 87.56 92 THR A O 1
ATOM 691 N N . GLU A 1 93 ? -26.372 1.832 49.883 1.00 82.50 93 GLU A N 1
ATOM 692 C CA . GLU A 1 93 ? -26.094 0.828 48.841 1.00 82.50 93 GLU A CA 1
ATOM 693 C C . GLU A 1 93 ? -26.789 1.157 47.500 1.00 82.50 93 GLU A C 1
ATOM 695 O O . GLU A 1 93 ? -26.245 0.905 46.420 1.00 82.50 93 GLU A O 1
ATOM 700 N N . GLY A 1 94 ? -27.978 1.769 47.560 1.00 84.00 94 GLY A N 1
ATOM 701 C CA . GLY A 1 94 ? -28.739 2.201 46.386 1.00 84.00 94 GLY A CA 1
ATOM 702 C C . GLY A 1 94 ? -28.068 3.338 45.612 1.00 84.00 94 GLY A C 1
ATOM 7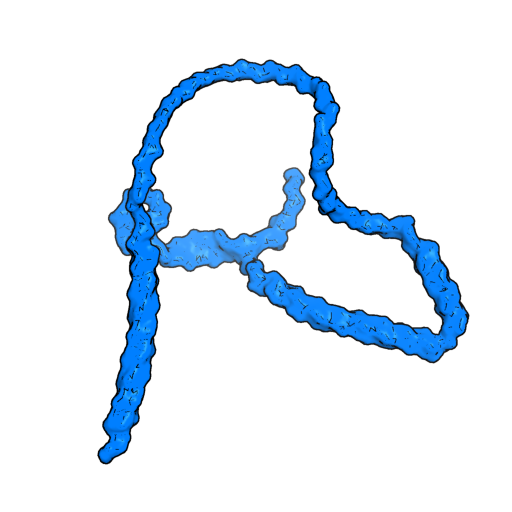03 O O . GLY A 1 94 ? -27.976 3.284 44.382 1.00 84.00 94 GLY A O 1
ATOM 704 N N . GLU A 1 95 ? -27.538 4.339 46.311 1.00 86.88 95 GLU A N 1
ATOM 705 C CA . GLU A 1 95 ? -26.874 5.485 45.686 1.00 86.88 95 GLU A CA 1
ATOM 706 C C . GLU A 1 95 ? -25.517 5.098 45.091 1.00 86.88 95 GLU A C 1
ATOM 708 O O . GLU A 1 95 ? -25.185 5.511 43.976 1.00 86.88 95 GLU A O 1
ATOM 713 N N . LEU A 1 96 ? -24.760 4.225 45.762 1.00 87.12 96 LEU A N 1
ATOM 714 C CA . LEU A 1 96 ? -23.505 3.701 45.220 1.00 87.12 96 LEU A CA 1
ATOM 715 C C . LEU A 1 96 ? -23.743 2.913 43.921 1.00 87.12 96 LEU A C 1
ATOM 717 O O . LEU A 1 96 ? -23.046 3.125 42.922 1.00 87.12 96 LEU A O 1
ATOM 721 N N . LYS A 1 97 ? -24.770 2.051 43.887 1.00 87.25 97 LYS A N 1
ATOM 722 C CA . LYS A 1 97 ? -25.170 1.322 42.669 1.00 87.25 97 LYS A CA 1
ATOM 723 C C . LYS A 1 97 ? -25.543 2.277 41.533 1.00 87.25 97 LYS A C 1
ATOM 725 O O . LYS A 1 97 ? -25.152 2.036 40.387 1.00 87.25 97 LYS A O 1
ATOM 730 N N . GLN A 1 98 ? -26.243 3.372 41.833 1.00 90.88 98 GLN A N 1
ATOM 731 C CA . GLN A 1 98 ? -26.587 4.416 40.863 1.00 90.88 98 GLN A CA 1
ATOM 732 C C . GLN A 1 98 ? -25.319 5.047 40.267 1.00 90.88 98 GLN A C 1
ATOM 734 O O . GLN A 1 98 ? -25.164 5.098 39.042 1.00 90.88 98 GLN A O 1
ATOM 739 N N . VAL A 1 99 ? -24.375 5.469 41.113 1.00 89.69 99 VAL A N 1
ATOM 740 C CA . VAL A 1 99 ? -23.114 6.090 40.684 1.00 89.69 99 VAL A CA 1
ATOM 741 C C . VAL A 1 99 ? -22.312 5.134 39.805 1.00 89.69 99 VAL A C 1
ATOM 743 O O . VAL A 1 99 ? -21.957 5.500 38.682 1.00 89.69 99 VAL A O 1
ATOM 746 N N . ILE A 1 100 ? -22.108 3.889 40.241 1.00 92.06 100 ILE A N 1
ATOM 747 C CA . ILE A 1 100 ? -21.390 2.871 39.461 1.00 92.06 100 ILE A CA 1
ATOM 748 C C . ILE A 1 100 ? -22.057 2.674 38.096 1.00 92.06 100 ILE A C 1
ATOM 750 O O . ILE A 1 100 ? -21.378 2.714 37.066 1.00 92.06 100 ILE A O 1
ATOM 754 N N . ARG A 1 101 ? -23.390 2.554 38.052 1.00 91.62 101 ARG A N 1
ATOM 755 C CA . ARG A 1 101 ? -24.145 2.407 36.800 1.00 91.62 101 ARG A CA 1
ATOM 756 C C . ARG A 1 101 ? -23.907 3.582 35.852 1.00 91.62 101 ARG A C 1
ATOM 758 O O . ARG A 1 101 ? -23.644 3.366 34.667 1.00 91.62 101 ARG A O 1
ATOM 765 N N . THR A 1 102 ? -23.935 4.817 36.355 1.00 94.00 102 THR A N 1
ATOM 766 C CA . THR A 1 102 ? -23.676 6.007 35.526 1.00 94.00 102 THR A CA 1
ATOM 767 C C . THR A 1 102 ? -22.232 6.077 35.023 1.00 94.00 102 THR A C 1
ATOM 769 O O . THR A 1 102 ? -22.002 6.439 33.864 1.00 94.00 102 THR A O 1
ATOM 772 N N . LEU A 1 103 ? -21.251 5.694 35.846 1.00 93.38 103 LEU A N 1
ATOM 773 C CA . LEU A 1 103 ? -19.835 5.679 35.474 1.00 93.38 103 LEU A CA 1
ATOM 774 C C . LEU A 1 103 ? -19.552 4.620 34.406 1.00 93.38 103 LEU A C 1
ATOM 776 O O . LEU A 1 103 ? -18.908 4.926 33.396 1.00 93.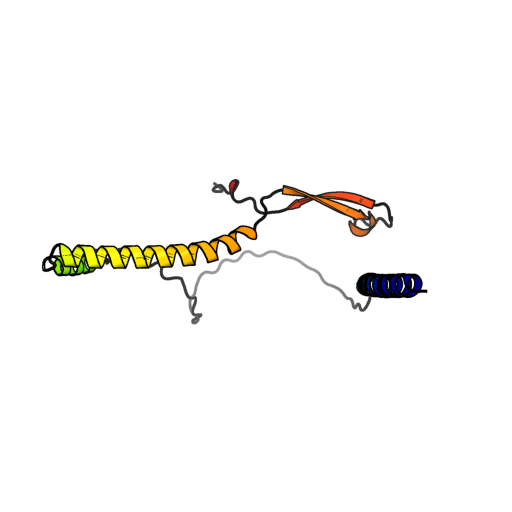38 103 LEU A O 1
ATOM 780 N N . VAL A 1 104 ? -20.098 3.413 34.572 1.00 95.12 104 VAL A N 1
ATOM 781 C CA . VAL A 1 104 ? -20.014 2.328 33.585 1.00 95.12 104 VAL A CA 1
ATOM 782 C C . VAL A 1 104 ? -20.671 2.752 32.272 1.00 95.12 104 VAL A C 1
ATOM 784 O O . VAL A 1 104 ? -20.066 2.616 31.208 1.00 95.12 104 VAL A O 1
ATOM 787 N N . GLN A 1 105 ? -21.855 3.367 32.319 1.00 94.00 105 GLN A N 1
ATOM 788 C CA . GLN A 1 105 ? -22.544 3.841 31.117 1.00 94.00 105 GLN A CA 1
ATOM 789 C C . GLN A 1 105 ? -21.767 4.953 30.393 1.00 94.00 105 GLN A C 1
ATOM 791 O O . GLN A 1 105 ? -21.653 4.942 29.163 1.00 94.00 105 GLN A O 1
ATOM 796 N N . ARG A 1 106 ? -21.178 5.904 31.130 1.00 92.31 106 ARG A N 1
ATOM 797 C CA . ARG A 1 106 ? -20.307 6.946 30.557 1.00 92.31 106 ARG A CA 1
ATOM 798 C C . ARG A 1 106 ? -19.032 6.357 29.952 1.00 92.31 106 ARG A C 1
ATOM 800 O O . ARG A 1 106 ? -18.584 6.841 28.911 1.00 92.31 106 ARG A O 1
ATOM 807 N N . LYS A 1 107 ? -18.448 5.323 30.565 1.00 90.94 107 LYS A N 1
ATOM 808 C CA . LYS A 1 107 ? -17.289 4.603 30.021 1.00 90.94 107 LYS A CA 1
ATOM 809 C C . LYS A 1 107 ? -17.648 3.874 28.725 1.00 90.94 107 LYS A C 1
ATOM 811 O O . LYS A 1 107 ? -16.998 4.125 27.717 1.00 90.94 107 LYS A O 1
ATOM 816 N N . ALA A 1 108 ? -18.749 3.124 28.700 1.00 89.69 108 ALA A N 1
ATOM 817 C CA . ALA A 1 108 ? -19.231 2.440 27.499 1.00 89.69 108 ALA A CA 1
ATOM 818 C C . ALA A 1 108 ? -19.475 3.409 26.325 1.00 89.69 108 ALA A C 1
ATOM 820 O O . ALA A 1 108 ? -19.061 3.147 25.196 1.00 89.69 108 ALA A O 1
ATOM 821 N N . ARG A 1 109 ? -20.071 4.585 26.585 1.00 87.88 109 ARG A N 1
ATOM 822 C CA . ARG A 1 109 ? -20.248 5.639 25.565 1.00 87.88 109 ARG A CA 1
ATOM 823 C C . ARG A 1 109 ? -18.915 6.186 25.044 1.00 87.88 109 ARG A C 1
ATOM 825 O O . ARG A 1 109 ? -18.783 6.435 23.844 1.00 87.88 109 ARG A O 1
ATOM 832 N N . ARG A 1 110 ? -17.924 6.384 25.922 1.00 84.94 110 ARG A N 1
ATOM 833 C CA . ARG A 1 110 ? -16.576 6.821 25.522 1.00 84.94 110 ARG A CA 1
ATOM 834 C C . ARG A 1 110 ? -15.867 5.760 24.690 1.00 84.94 110 ARG A C 1
ATOM 836 O O . ARG A 1 110 ? -15.340 6.101 23.633 1.00 84.94 110 ARG A O 1
ATOM 843 N N . ASP A 1 111 ? -15.922 4.502 25.105 1.00 81.75 111 ASP A N 1
ATOM 844 C CA . ASP A 1 111 ? -15.279 3.384 24.411 1.00 81.75 111 ASP A CA 1
ATOM 845 C C . ASP A 1 111 ? -15.910 3.158 23.025 1.00 81.75 111 ASP A C 1
ATOM 847 O O . ASP A 1 111 ? -15.194 3.011 22.032 1.00 81.75 111 ASP A O 1
ATOM 851 N N . ALA A 1 112 ? -17.235 3.293 22.901 1.00 81.94 112 ALA A N 1
ATOM 852 C CA . ALA A 1 112 ? -17.929 3.276 21.611 1.00 81.94 112 ALA A CA 1
ATOM 853 C C . ALA A 1 112 ? -17.507 4.436 20.683 1.00 81.94 112 ALA A C 1
ATOM 855 O O . ALA A 1 112 ? -17.394 4.259 19.466 1.00 81.94 112 ALA A O 1
ATOM 856 N N . LYS A 1 113 ? -17.245 5.630 21.233 1.00 76.06 113 LYS A N 1
ATOM 857 C CA . LYS A 1 113 ? -16.780 6.801 20.466 1.00 76.06 113 LYS A CA 1
ATOM 858 C C . LYS A 1 113 ? -15.311 6.663 20.042 1.00 76.06 113 LYS A C 1
ATOM 860 O O . LYS A 1 113 ? -14.967 6.991 18.905 1.00 76.06 113 LYS A O 1
ATOM 865 N N . LEU A 1 114 ? -14.453 6.143 20.919 1.00 69.25 114 LEU A N 1
ATOM 866 C CA . LEU A 1 114 ? -13.037 5.875 20.644 1.00 69.25 114 LEU A CA 1
ATOM 867 C C . LEU A 1 114 ? -12.852 4.733 19.638 1.00 69.25 114 LEU A C 1
ATOM 869 O O . LEU A 1 114 ? -12.065 4.882 18.703 1.00 69.25 114 LEU A O 1
ATOM 873 N N . GLY A 1 115 ? -13.632 3.656 19.748 1.00 64.31 115 GLY A N 1
ATOM 874 C CA . GLY A 1 115 ? -13.598 2.523 18.819 1.00 64.31 115 GLY A CA 1
ATOM 875 C C . GLY A 1 115 ? -13.918 2.903 17.368 1.00 64.31 115 GLY A C 1
ATOM 876 O O . GLY A 1 115 ? -13.383 2.303 16.437 1.00 64.31 115 GLY A O 1
ATOM 877 N N . LYS A 1 116 ? -14.727 3.947 17.146 1.00 62.22 116 LYS A N 1
ATOM 878 C CA . LYS A 1 116 ? -15.003 4.487 15.801 1.00 62.22 116 LYS A CA 1
ATOM 879 C C . LYS A 1 116 ? -13.829 5.299 15.237 1.00 62.22 116 LYS A C 1
ATOM 881 O O . LYS A 1 116 ? -13.564 5.242 14.039 1.00 62.22 116 LYS A O 1
ATOM 886 N N . ARG A 1 117 ? -13.095 6.027 16.087 1.00 59.19 117 ARG A N 1
ATOM 887 C CA . ARG A 1 117 ? -11.964 6.880 15.674 1.00 59.19 117 ARG A CA 1
ATOM 888 C C . ARG A 1 117 ? -10.683 6.078 15.415 1.00 59.19 117 ARG A C 1
ATOM 890 O O . ARG A 1 117 ? -9.935 6.412 14.500 1.00 59.19 117 ARG A O 1
ATOM 897 N N . THR A 1 118 ? -10.442 4.999 16.157 1.00 59.28 118 THR A N 1
ATOM 898 C CA . THR A 1 118 ? -9.222 4.178 16.024 1.00 59.28 118 THR A CA 1
ATOM 899 C C . THR A 1 118 ? -9.258 3.211 14.837 1.00 59.28 118 THR A C 1
ATOM 901 O O . THR A 1 118 ? -8.211 2.931 14.251 1.00 59.28 118 THR A O 1
ATOM 904 N N . LYS A 1 119 ? -10.444 2.761 14.401 1.00 58.41 119 LYS A N 1
ATOM 905 C CA . LYS A 1 119 ? -10.585 1.902 13.208 1.00 58.41 119 LYS A CA 1
ATOM 906 C C . LYS A 1 119 ? -10.166 2.601 11.909 1.00 58.41 119 LYS A C 1
ATOM 908 O O . LYS A 1 119 ? -9.619 1.952 11.022 1.00 58.41 119 LYS A O 1
ATOM 913 N N . ARG A 1 120 ? -10.351 3.923 11.805 1.00 56.66 120 ARG A N 1
ATOM 914 C CA . ARG A 1 120 ? -9.969 4.695 10.606 1.00 56.66 120 ARG A CA 1
ATOM 915 C C . ARG A 1 120 ? -8.453 4.910 10.500 1.00 56.66 120 ARG A C 1
ATOM 917 O O . ARG A 1 120 ? -7.923 4.896 9.398 1.00 56.66 120 ARG A O 1
ATOM 924 N N . ALA A 1 121 ? -7.754 5.023 11.633 1.00 58.72 121 ALA A N 1
ATOM 925 C CA . ALA A 1 121 ? -6.299 5.198 11.674 1.00 58.72 121 ALA A CA 1
ATOM 926 C C . ALA A 1 121 ? -5.517 3.901 11.379 1.00 58.72 121 ALA A C 1
ATOM 928 O O . ALA A 1 121 ? -4.439 3.956 10.793 1.00 58.72 121 ALA A O 1
ATOM 929 N N . LYS A 1 122 ? -6.068 2.725 11.720 1.00 59.50 122 LYS A N 1
ATOM 930 C CA . LYS A 1 122 ? -5.439 1.422 11.421 1.00 59.50 122 LYS A CA 1
ATOM 931 C C . LYS A 1 122 ? -5.519 1.003 9.948 1.00 59.50 122 LYS A C 1
ATOM 933 O O . LYS A 1 122 ? -4.746 0.150 9.531 1.00 59.50 122 LYS A O 1
ATOM 938 N N . LYS A 1 123 ? -6.399 1.610 9.143 1.00 59.91 123 LYS A N 1
ATOM 939 C CA . LYS A 1 123 ? -6.537 1.278 7.711 1.00 59.91 123 LYS A CA 1
ATOM 940 C C . LYS A 1 123 ? -5.386 1.822 6.842 1.00 59.91 123 LYS A C 1
ATOM 942 O O . LYS A 1 123 ? -5.300 1.478 5.670 1.00 59.91 123 LYS A O 1
ATOM 947 N N . GLY A 1 124 ? -4.508 2.662 7.400 1.00 63.50 124 GLY A N 1
ATOM 948 C CA . GLY A 1 124 ? -3.497 3.404 6.638 1.00 63.50 124 GLY A CA 1
ATOM 949 C C . GLY A 1 124 ? -2.118 2.753 6.502 1.00 63.50 124 GLY A C 1
ATOM 950 O O . GLY A 1 124 ? -1.277 3.302 5.798 1.00 63.50 124 GLY A O 1
ATOM 951 N N . THR A 1 125 ? -1.829 1.630 7.163 1.00 74.31 125 THR A N 1
ATOM 952 C CA . THR A 1 125 ? -0.475 1.047 7.138 1.00 74.31 125 THR A CA 1
ATOM 953 C C . THR A 1 125 ? -0.493 -0.360 6.570 1.00 74.31 125 THR A C 1
ATOM 955 O O . THR A 1 125 ? -0.771 -1.313 7.296 1.00 74.31 125 THR A O 1
ATOM 958 N N . LYS A 1 126 ? -0.187 -0.483 5.274 1.00 85.00 126 LYS A N 1
ATOM 959 C CA . LYS A 1 126 ? 0.082 -1.778 4.645 1.00 85.00 126 LYS A CA 1
ATOM 960 C C . LYS A 1 126 ? 1.339 -2.405 5.284 1.00 85.00 126 LYS A C 1
ATOM 962 O O . LYS A 1 126 ? 2.294 -1.663 5.566 1.00 85.00 126 LYS A O 1
ATOM 967 N N . PRO A 1 127 ? 1.335 -3.720 5.568 1.00 90.31 127 PRO A N 1
ATOM 968 C CA . PRO A 1 127 ? 2.532 -4.415 6.031 1.00 90.31 127 PRO A CA 1
ATOM 969 C C . PRO A 1 127 ? 3.625 -4.358 4.957 1.00 90.31 127 PRO A C 1
ATOM 971 O O . PRO A 1 127 ? 3.339 -4.032 3.807 1.00 90.31 127 PRO A O 1
ATOM 974 N N . CYS A 1 128 ? 4.871 -4.641 5.339 1.00 94.06 128 CYS A N 1
ATOM 975 C CA . CYS A 1 128 ? 5.945 -4.816 4.365 1.00 94.06 128 CYS A CA 1
ATOM 976 C C . CYS A 1 128 ? 5.607 -5.982 3.428 1.00 94.06 128 CYS A C 1
ATOM 978 O O . CYS A 1 128 ? 5.394 -7.101 3.895 1.00 94.06 128 CYS A O 1
ATOM 980 N N . SER A 1 129 ? 5.511 -5.705 2.133 1.00 94.31 129 SER A N 1
ATOM 981 C CA . SER A 1 129 ? 5.154 -6.679 1.107 1.00 94.31 129 SER A CA 1
ATOM 982 C C . SER A 1 129 ? 5.834 -6.361 -0.219 1.00 94.31 129 SER A C 1
ATOM 984 O O . SER A 1 129 ? 6.145 -5.205 -0.522 1.00 94.31 129 SER A O 1
ATOM 986 N N . LEU A 1 130 ? 6.013 -7.401 -1.023 1.00 97.12 130 LEU A N 1
ATOM 987 C CA . LEU A 1 130 ? 6.507 -7.311 -2.388 1.00 97.12 130 LEU A CA 1
ATOM 988 C C . LEU A 1 130 ? 5.420 -6.729 -3.297 1.00 97.12 130 LEU A C 1
ATOM 990 O O . LEU A 1 130 ? 4.254 -7.105 -3.192 1.00 97.12 130 LEU A O 1
ATOM 994 N N . THR A 1 131 ? 5.790 -5.765 -4.130 1.00 96.44 131 THR A N 1
ATOM 995 C CA . THR A 1 131 ? 4.891 -5.046 -5.035 1.00 96.44 131 THR A CA 1
ATOM 996 C C . THR A 1 131 ? 5.466 -5.086 -6.438 1.00 96.44 131 THR A C 1
ATOM 998 O O . THR A 1 131 ? 6.660 -4.850 -6.611 1.00 96.44 131 THR A O 1
ATOM 1001 N N . ASP A 1 132 ? 4.604 -5.331 -7.419 1.00 97.25 132 ASP A N 1
ATOM 1002 C CA . ASP A 1 132 ? 4.977 -5.398 -8.828 1.00 97.25 132 ASP A CA 1
ATOM 1003 C C . ASP A 1 132 ? 4.422 -4.166 -9.554 1.00 97.25 132 ASP A C 1
ATOM 1005 O O . ASP A 1 132 ? 3.307 -3.713 -9.270 1.00 97.25 132 ASP A O 1
ATOM 1009 N N . LYS A 1 133 ? 5.212 -3.590 -10.460 1.00 96.75 133 LYS A N 1
ATOM 1010 C CA . LYS A 1 133 ? 4.857 -2.415 -11.254 1.00 96.75 133 LYS A CA 1
ATOM 1011 C C . LYS A 1 133 ? 5.429 -2.546 -12.660 1.00 96.75 133 LYS A C 1
ATOM 1013 O O . LYS A 1 133 ? 6.633 -2.699 -12.826 1.00 96.75 133 LYS A O 1
ATOM 1018 N N . GLU A 1 134 ? 4.569 -2.430 -13.659 1.00 97.75 134 GLU A N 1
ATOM 1019 C CA . GLU A 1 134 ? 4.990 -2.336 -15.056 1.00 97.75 134 GLU A CA 1
ATOM 1020 C C . GLU A 1 134 ? 5.651 -0.976 -15.304 1.00 97.75 134 GLU A C 1
ATOM 1022 O O . GLU A 1 134 ? 5.089 0.076 -14.976 1.00 97.75 134 GLU A O 1
ATOM 1027 N N . VAL A 1 135 ? 6.872 -1.002 -15.830 1.00 97.31 135 VAL A N 1
ATOM 1028 C CA . VAL A 1 135 ? 7.672 0.182 -16.167 1.00 97.31 135 VAL A CA 1
ATOM 1029 C C . VAL A 1 135 ? 8.440 -0.080 -17.456 1.00 97.31 135 VAL A C 1
ATOM 1031 O O . VAL A 1 135 ? 8.762 -1.228 -17.762 1.00 97.31 135 VAL A O 1
ATOM 1034 N N . THR A 1 136 ? 8.756 0.971 -18.208 1.00 97.69 136 THR A N 1
ATOM 1035 C CA . THR A 1 136 ? 9.664 0.847 -19.356 1.00 97.69 136 THR A CA 1
ATOM 1036 C C . THR A 1 136 ? 11.117 0.855 -18.895 1.00 97.69 136 THR A C 1
ATOM 1038 O O . THR A 1 136 ? 11.450 1.435 -17.856 1.00 97.69 136 THR A O 1
ATOM 1041 N N . VAL A 1 137 ? 12.012 0.263 -19.685 1.00 97.19 137 VAL A N 1
ATOM 1042 C CA . VAL A 1 137 ? 13.458 0.273 -19.399 1.00 97.19 137 VAL A CA 1
ATOM 1043 C C . VAL A 1 137 ? 14.001 1.707 -19.295 1.00 97.19 137 VAL A C 1
ATOM 1045 O O . VAL A 1 137 ? 14.799 2.004 -18.405 1.00 97.19 137 VAL A O 1
ATOM 1048 N N . SER A 1 138 ? 13.507 2.624 -20.131 1.00 96.62 138 SER A N 1
ATOM 1049 C CA . SER A 1 138 ? 13.859 4.050 -20.085 1.00 96.62 138 SER A CA 1
ATOM 1050 C C . SER A 1 138 ? 13.498 4.742 -18.760 1.00 96.62 138 SER A C 1
ATOM 1052 O O . SER A 1 138 ? 14.232 5.617 -18.299 1.00 96.62 138 SER A O 1
ATOM 1054 N N . GLN A 1 139 ? 12.420 4.323 -18.088 1.00 96.31 139 GLN A N 1
ATOM 1055 C CA . GLN A 1 139 ? 11.978 4.902 -16.811 1.00 96.31 139 GLN A CA 1
ATOM 1056 C C . GLN A 1 139 ? 12.858 4.513 -15.617 1.00 96.31 139 GLN A C 1
ATOM 1058 O O . GLN A 1 139 ? 12.764 5.143 -14.564 1.00 96.31 139 GLN A O 1
ATOM 1063 N N . LEU A 1 140 ? 13.714 3.497 -15.756 1.00 95.44 140 LEU A N 1
ATOM 1064 C CA . LEU A 1 140 ? 14.623 3.074 -14.687 1.00 95.44 140 LEU A CA 1
ATOM 1065 C C . LEU A 1 140 ? 15.801 4.039 -14.489 1.00 95.44 140 LEU A C 1
ATOM 1067 O O . LEU A 1 140 ? 16.487 3.950 -13.475 1.00 95.44 140 LEU A O 1
ATOM 1071 N N . GLY A 1 141 ? 16.056 4.943 -15.442 1.00 95.06 141 GLY A N 1
ATOM 1072 C CA . GLY A 1 141 ? 17.149 5.917 -15.344 1.00 95.06 141 GLY A CA 1
ATOM 1073 C C . GLY A 1 141 ? 18.548 5.308 -15.490 1.00 95.06 141 GLY A C 1
ATOM 1074 O O . GLY A 1 141 ? 19.519 5.894 -15.027 1.00 95.06 141 GLY A O 1
ATOM 1075 N N . LEU A 1 142 ? 18.662 4.141 -16.132 1.00 95.25 142 LEU A N 1
ATOM 1076 C CA . LEU A 1 142 ? 19.931 3.424 -16.335 1.00 95.25 142 LEU A CA 1
ATOM 1077 C C . LEU A 1 142 ? 20.708 3.873 -17.590 1.00 95.25 142 LEU A C 1
ATOM 1079 O O . LEU A 1 142 ? 21.739 3.292 -17.907 1.00 95.25 142 LEU A O 1
ATOM 1083 N N . GLY A 1 143 ? 20.214 4.879 -18.321 1.00 96.00 143 GLY A N 1
ATO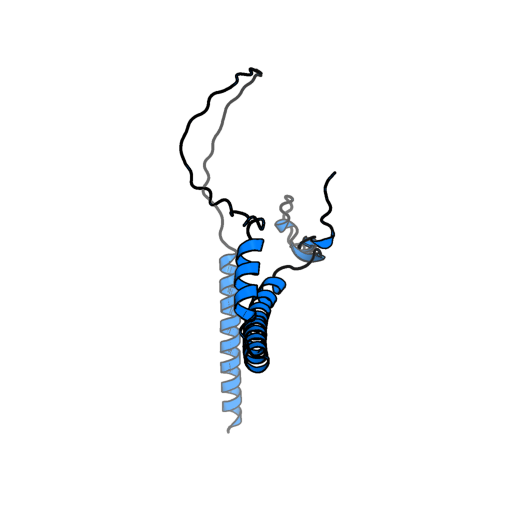M 1084 C CA . GLY A 1 143 ? 20.844 5.394 -19.546 1.00 96.00 143 GLY A CA 1
ATOM 1085 C C . GLY A 1 143 ? 20.465 4.660 -20.839 1.00 96.00 143 GLY A C 1
ATOM 1086 O O . GLY A 1 143 ? 20.944 5.029 -21.906 1.00 96.00 143 GLY A O 1
ATOM 1087 N N . TYR A 1 144 ? 19.585 3.659 -20.771 1.00 95.94 144 TYR A N 1
ATOM 1088 C CA . TYR A 1 144 ? 19.031 2.989 -21.950 1.00 95.94 144 TYR A CA 1
ATOM 1089 C C . TYR A 1 144 ? 17.781 3.710 -22.465 1.00 95.94 144 TYR A C 1
ATOM 1091 O O . TYR A 1 144 ? 16.899 4.070 -21.684 1.00 95.94 144 TYR A O 1
ATOM 1099 N N . VAL A 1 145 ? 17.674 3.863 -23.786 1.00 95.62 145 VAL A N 1
ATOM 1100 C CA . VAL A 1 145 ? 16.476 4.387 -24.457 1.00 95.62 145 VAL A CA 1
ATOM 1101 C C . VAL A 1 145 ? 15.778 3.218 -25.145 1.00 95.62 145 VAL A C 1
ATOM 1103 O O . VAL A 1 145 ? 16.118 2.847 -26.263 1.00 95.62 145 VAL A O 1
ATOM 1106 N N . SER A 1 146 ? 14.853 2.589 -24.425 1.00 96.69 146 SER A N 1
ATOM 1107 C CA . SER A 1 146 ? 14.033 1.482 -24.919 1.00 96.69 146 SER A CA 1
ATOM 1108 C C . SER A 1 146 ? 12.624 1.576 -24.338 1.00 96.69 146 SER A C 1
ATOM 1110 O O . SER A 1 146 ? 12.449 1.948 -23.170 1.00 96.69 146 SER A O 1
ATOM 1112 N N . ASP A 1 147 ? 11.644 1.210 -25.163 1.00 95.81 147 ASP A N 1
ATOM 1113 C CA . ASP A 1 147 ? 10.219 1.153 -24.821 1.00 95.81 147 ASP A CA 1
ATOM 1114 C C . ASP A 1 147 ? 9.781 -0.251 -24.372 1.00 95.81 147 ASP A C 1
ATOM 1116 O O . ASP A 1 147 ? 8.596 -0.502 -24.156 1.00 95.81 147 ASP A O 1
ATOM 1120 N N . GLU A 1 148 ? 10.732 -1.176 -24.207 1.00 97.56 148 GLU A N 1
ATOM 1121 C CA . GLU A 1 148 ? 10.470 -2.494 -23.636 1.00 97.56 148 GLU A CA 1
ATOM 1122 C C . GLU A 1 148 ? 9.892 -2.356 -22.219 1.00 97.56 148 GLU A C 1
ATOM 1124 O O . GLU A 1 148 ? 10.440 -1.648 -21.366 1.00 97.56 148 GLU A O 1
ATOM 1129 N N . VAL A 1 149 ? 8.760 -3.022 -21.980 1.00 97.25 149 VAL A N 1
ATOM 1130 C CA . VAL A 1 149 ? 8.050 -3.003 -20.698 1.00 97.25 149 VAL A CA 1
ATOM 1131 C C . VAL A 1 149 ? 8.477 -4.208 -19.875 1.00 97.25 149 VAL A C 1
ATOM 1133 O O . VAL A 1 149 ? 8.350 -5.349 -20.314 1.00 97.25 149 VAL A O 1
ATOM 1136 N N . ILE A 1 150 ? 8.930 -3.951 -18.652 1.00 96.81 150 ILE A N 1
ATOM 1137 C CA . ILE A 1 150 ? 9.322 -4.983 -17.697 1.00 96.81 150 ILE A CA 1
ATOM 1138 C C . ILE A 1 150 ? 8.460 -4.922 -16.435 1.00 96.81 150 ILE A C 1
ATOM 1140 O O . ILE A 1 150 ? 7.946 -3.869 -16.044 1.00 96.81 150 ILE A O 1
ATOM 1144 N N . LEU A 1 151 ? 8.345 -6.061 -15.751 1.00 97.94 151 LEU A N 1
ATOM 1145 C CA . LEU A 1 151 ? 7.699 -6.142 -14.445 1.00 97.94 151 LEU A CA 1
ATOM 1146 C C . LE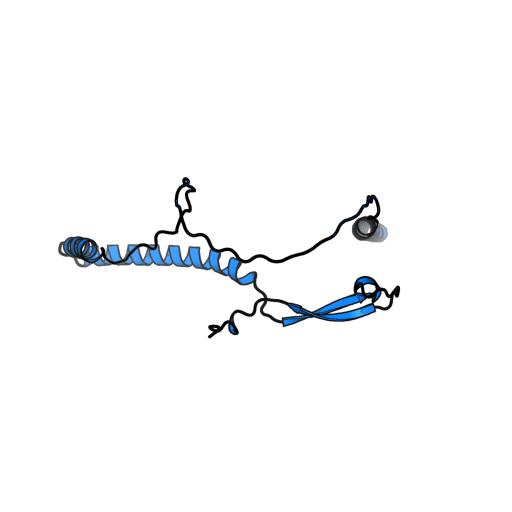U A 1 151 ? 8.716 -5.824 -13.340 1.00 97.94 151 LEU A C 1
ATOM 1148 O O . LEU A 1 151 ? 9.497 -6.681 -12.925 1.00 97.94 151 LEU A O 1
ATOM 1152 N N . PHE A 1 152 ? 8.712 -4.586 -12.852 1.00 97.50 152 PHE A N 1
ATOM 1153 C CA . PHE A 1 152 ? 9.596 -4.149 -11.777 1.00 97.50 152 PHE A CA 1
ATOM 1154 C C . PHE A 1 152 ? 9.018 -4.495 -10.407 1.00 97.50 152 PHE A C 1
ATOM 1156 O O . PHE A 1 152 ? 7.920 -4.075 -10.040 1.00 97.50 152 PHE A O 1
ATOM 1163 N N . ARG A 1 153 ? 9.794 -5.239 -9.624 1.00 98.00 153 ARG A N 1
ATOM 1164 C CA . ARG A 1 153 ? 9.386 -5.772 -8.329 1.00 98.00 153 ARG A CA 1
ATOM 1165 C C . ARG A 1 153 ? 10.171 -5.111 -7.203 1.00 98.00 153 ARG A C 1
ATOM 1167 O O . ARG A 1 153 ? 11.398 -5.106 -7.215 1.00 98.00 153 ARG A O 1
ATOM 1174 N N . TYR A 1 154 ? 9.467 -4.567 -6.214 1.00 97.19 154 TYR A N 1
ATOM 1175 C CA . TYR A 1 154 ? 10.064 -3.816 -5.109 1.00 97.19 154 TYR A CA 1
ATOM 1176 C C . TYR A 1 154 ? 9.348 -4.054 -3.777 1.00 97.19 154 TYR A C 1
ATOM 1178 O O . TYR A 1 154 ? 8.158 -4.363 -3.723 1.00 97.19 154 TYR A O 1
ATOM 1186 N N . CYS A 1 155 ? 10.073 -3.899 -2.670 1.00 96.31 155 CYS A N 1
ATOM 1187 C CA . CYS A 1 155 ? 9.512 -4.021 -1.325 1.00 96.31 155 CYS A CA 1
ATOM 1188 C C . CYS A 1 155 ? 8.956 -2.674 -0.852 1.00 96.31 155 CYS A C 1
ATOM 1190 O O . CYS A 1 155 ? 9.633 -1.649 -0.936 1.00 96.31 155 CYS A O 1
ATOM 1192 N N . SER A 1 156 ? 7.736 -2.662 -0.311 1.00 94.00 156 SER A N 1
ATOM 1193 C CA . SER A 1 156 ? 7.144 -1.461 0.285 1.00 94.00 156 SER A CA 1
ATOM 1194 C C . SER A 1 156 ? 6.304 -1.788 1.518 1.00 94.00 156 SER A C 1
ATOM 1196 O O . SER A 1 156 ? 5.804 -2.899 1.664 1.00 94.00 156 SER A O 1
ATOM 1198 N N . GLY A 1 157 ? 6.141 -0.819 2.423 1.00 93.12 157 GLY A N 1
ATOM 1199 C CA . GLY A 1 157 ? 5.312 -0.960 3.625 1.00 93.12 157 GLY A CA 1
ATOM 1200 C C . GLY A 1 157 ? 6.090 -0.806 4.931 1.00 93.12 157 GLY A C 1
ATOM 1201 O O . GLY A 1 157 ? 7.247 -0.391 4.947 1.00 93.12 157 GLY A O 1
ATOM 1202 N N . LYS A 1 158 ? 5.423 -1.077 6.061 1.00 91.06 158 LYS A N 1
ATOM 1203 C CA . LYS A 1 158 ? 6.012 -0.923 7.404 1.00 91.06 158 LYS A CA 1
ATOM 1204 C C . LYS A 1 158 ? 6.353 -2.273 8.031 1.00 91.06 158 LYS A C 1
ATOM 1206 O O . LYS A 1 158 ? 5.480 -3.127 8.173 1.00 91.06 158 LYS A O 1
ATOM 1211 N N . CYS A 1 159 ? 7.580 -2.411 8.529 1.00 92.00 159 CYS A N 1
ATOM 1212 C CA . CYS A 1 159 ? 8.043 -3.592 9.263 1.00 92.00 159 CYS A CA 1
ATOM 1213 C C . CYS A 1 159 ? 7.877 -3.414 10.783 1.00 92.00 159 CYS A C 1
ATOM 1215 O O . CYS A 1 159 ? 8.855 -3.340 11.516 1.00 92.00 159 CYS A O 1
ATOM 1217 N N . VAL A 1 160 ? 6.643 -3.266 11.282 1.00 87.62 160 VAL A N 1
ATOM 1218 C CA . VAL A 1 160 ? 6.423 -3.035 12.729 1.00 87.62 160 VAL A CA 1
ATOM 1219 C C . VAL A 1 160 ? 6.780 -4.274 13.557 1.00 87.62 160 VAL A C 1
ATOM 1221 O O . VAL A 1 160 ? 7.360 -4.135 14.627 1.00 87.62 160 VAL A O 1
ATOM 1224 N N . ALA A 1 161 ? 6.480 -5.471 13.044 1.00 85.31 161 ALA A N 1
ATOM 1225 C CA . ALA A 1 161 ? 6.713 -6.736 13.744 1.00 85.31 161 ALA A CA 1
ATOM 1226 C C . ALA A 1 161 ? 8.199 -7.120 13.868 1.00 85.31 161 ALA A C 1
ATOM 1228 O O . ALA A 1 161 ? 8.558 -7.865 14.771 1.00 85.31 161 ALA A O 1
ATOM 1229 N N . SER A 1 162 ? 9.064 -6.617 12.982 1.00 85.12 162 SER A N 1
ATOM 1230 C CA . SER A 1 162 ? 10.497 -6.934 12.997 1.00 85.12 162 SER A CA 1
ATOM 1231 C C . SER A 1 162 ? 11.338 -5.916 13.772 1.00 85.12 162 SER A C 1
ATOM 1233 O O . SER A 1 162 ? 12.559 -6.043 13.799 1.00 85.12 162 SER A O 1
ATOM 1235 N N . ARG A 1 163 ? 10.724 -4.889 14.377 1.00 87.44 163 ARG A N 1
ATOM 1236 C CA . ARG A 1 163 ? 11.445 -3.913 15.204 1.00 87.44 163 ARG A CA 1
ATOM 1237 C C . ARG A 1 163 ? 11.932 -4.599 16.477 1.00 87.44 163 ARG A C 1
ATOM 1239 O O . ARG A 1 163 ? 11.119 -4.961 17.323 1.00 87.44 163 ARG A O 1
ATOM 1246 N N . ARG A 1 164 ? 13.245 -4.762 16.600 1.00 90.31 164 ARG A N 1
ATOM 1247 C CA . ARG A 1 164 ? 13.928 -5.237 17.809 1.00 90.31 164 ARG A CA 1
ATOM 1248 C C . ARG A 1 164 ? 14.819 -4.126 18.357 1.00 90.31 164 ARG A C 1
ATOM 1250 O O . ARG A 1 164 ? 15.038 -3.130 17.666 1.00 90.31 164 ARG A O 1
ATOM 1257 N N . ASN A 1 165 ? 15.265 -4.277 19.602 1.00 90.69 165 ASN A N 1
ATOM 1258 C CA . ASN A 1 165 ? 16.299 -3.400 20.135 1.00 90.69 165 ASN A CA 1
ATOM 1259 C C . ASN A 1 165 ? 17.593 -3.656 19.348 1.00 90.69 165 ASN A C 1
ATOM 1261 O O . ASN A 1 165 ? 17.889 -4.812 19.045 1.00 90.69 165 ASN A O 1
ATOM 1265 N N . TYR A 1 166 ? 18.275 -2.589 18.940 1.00 87.12 166 TYR A N 1
ATOM 1266 C CA . TYR A 1 166 ? 19.605 -2.695 18.347 1.00 87.12 166 TYR A CA 1
ATOM 1267 C C . TYR A 1 166 ? 20.587 -2.604 19.514 1.00 87.12 166 TYR A C 1
ATOM 1269 O O . TYR A 1 166 ? 20.738 -1.517 20.069 1.00 87.12 166 TYR A O 1
ATOM 1277 N N . ASP A 1 167 ? 21.155 -3.745 19.902 1.00 82.06 167 ASP A N 1
ATOM 1278 C CA . ASP A 1 167 ? 22.269 -3.838 20.855 1.00 82.06 167 ASP A CA 1
ATOM 1279 C C . ASP A 1 167 ? 23.615 -3.722 20.124 1.00 82.06 167 ASP A C 1
ATOM 1281 O O . ASP A 1 167 ? 23.692 -4.181 18.955 1.00 82.06 167 ASP A O 1
#

InterPro domains:
  IPR001839 Transforming growth factor-beta, C-terminal [PS51362] (117-167)
  IPR029034 Cystine-knot cytokine [G3DSA:2.10.90.10] (113-167)
  IPR029034 Cystine-knot cytokine [SSF57501] (126-166)
  IPR043401 Glial cell line-derived neurotrophic factor family [PTHR12173] (1-167)